Protein AF-A0A0J1FKU1-F1 (afdb_monomer_lite)

Secondary structure (DSSP, 8-state):
-PPPTTTEEEEESSHHHHHHHHHHHHHTT--GGGEE-BHHHHHHHHHHTSSEEEEESHHHHHHHHT-TT--TT--SSPPEE-SSSS-SS---TTEEEE---SSHHHHHHHHHHHHHHHHHSSPPTT---PPPPPPP-S---S-SBPPPS--

Radius of gyration: 13.53 Å; chains: 1; bounding box: 34×33×30 Å

Sequence (151 aa):
MPLTTSQVVLYAADTVDYEIALGAAASAYIPISNVIGDFATAWNDVASGNYLVIAVGGPATNALYYNPCGWGDAGSTQLNPTAAYPVDTLPGAYYYENAAGNDRTDTFYLATVFAYYAVNGAFPANFTGLPTPGVPSDTCAGDASVGCPCQ

pLDDT: mean 88.64, std 8.7, range [40.47, 96.94]

Foldseek 3Di:
DADALAQEAEEEQAQLLLVLLVVLSVLQVRDPVRYFNALVVLLVSQQQLSHAYEYQAQQSQQCQAPVLVVADCRDPDGADEDPDPQDRDRSGGSYYHYLHAPDNVLSSQSSNQSSNCNHPVDGDPPDDDRGDGDHHDSDHDGHNGDDHPPD

Structure (mmCIF, N/CA/C/O backbone):
data_AF-A0A0J1FKU1-F1
#
_entry.id   AF-A0A0J1FKU1-F1
#
loop_
_atom_site.group_PDB
_atom_site.id
_atom_site.type_symbol
_atom_site.label_atom_id
_atom_site.label_alt_id
_atom_site.label_comp_id
_atom_site.label_asym_id
_atom_site.label_entity_id
_atom_site.label_seq_id
_atom_site.pdbx_PDB_ins_code
_atom_site.Cartn_x
_atom_site.Cartn_y
_atom_site.Cartn_z
_atom_site.occupancy
_atom_site.B_iso_or_equiv
_atom_site.auth_seq_id
_atom_site.auth_comp_id
_atom_site.auth_asym_id
_atom_site.auth_atom_id
_atom_site.pdbx_PDB_model_num
ATOM 1 N N . MET A 1 1 ? -16.298 -4.667 8.779 1.00 73.12 1 MET A N 1
ATOM 2 C CA . MET A 1 1 ? -15.861 -4.179 10.109 1.00 73.12 1 MET A CA 1
ATOM 3 C C . MET A 1 1 ? -14.549 -3.516 9.821 1.00 73.12 1 MET A C 1
ATOM 5 O O . MET A 1 1 ? -13.696 -4.250 9.331 1.00 73.12 1 MET A O 1
ATOM 9 N N . PRO A 1 2 ? -14.417 -2.214 10.106 1.00 88.25 2 PRO A N 1
ATOM 10 C CA . PRO A 1 2 ? -13.233 -1.457 9.741 1.00 88.25 2 PRO A CA 1
ATOM 11 C C . PRO A 1 2 ? -11.961 -2.097 10.286 1.00 88.25 2 PRO A C 1
ATOM 13 O O . PRO A 1 2 ? -11.964 -2.678 11.378 1.00 88.25 2 PRO A O 1
ATOM 16 N N . LEU A 1 3 ? -10.887 -1.988 9.514 1.00 91.31 3 LEU A N 1
ATOM 17 C CA . LEU A 1 3 ? -9.575 -2.486 9.889 1.00 91.31 3 LEU A CA 1
ATOM 18 C C . LEU A 1 3 ? -8.969 -1.624 10.989 1.00 91.31 3 LEU A C 1
ATOM 20 O O . LEU A 1 3 ? -9.225 -0.424 11.094 1.00 91.31 3 LEU A O 1
ATOM 24 N N . THR A 1 4 ? -8.112 -2.229 11.808 1.00 93.75 4 THR A N 1
ATOM 25 C CA . THR A 1 4 ? -7.284 -1.439 12.716 1.00 93.75 4 THR A CA 1
ATOM 26 C C . THR A 1 4 ? -6.167 -0.758 11.932 1.00 93.75 4 THR A C 1
ATOM 28 O O . THR A 1 4 ? -5.696 -1.260 10.914 1.00 93.75 4 THR A O 1
ATOM 31 N N . THR A 1 5 ? -5.668 0.366 12.440 1.00 92.25 5 THR A N 1
ATOM 32 C CA . THR A 1 5 ? -4.559 1.101 11.812 1.00 92.25 5 THR A CA 1
ATOM 33 C C . THR A 1 5 ? -3.289 0.260 11.653 1.00 92.25 5 THR A C 1
ATOM 35 O O . THR A 1 5 ? -2.495 0.519 10.759 1.00 92.25 5 THR A O 1
ATOM 38 N N . SER A 1 6 ? -3.112 -0.781 12.474 1.00 92.38 6 SER A N 1
ATOM 39 C CA . SER A 1 6 ? -2.009 -1.741 12.367 1.00 92.38 6 SER A CA 1
ATOM 40 C C . SER A 1 6 ? -2.158 -2.738 11.212 1.00 92.38 6 SER A C 1
ATOM 42 O O . SER A 1 6 ? -1.171 -3.360 10.834 1.00 92.38 6 SER A O 1
ATOM 44 N N . GLN A 1 7 ? -3.373 -2.927 10.690 1.00 94.38 7 GLN A N 1
ATOM 45 C CA . GLN A 1 7 ? -3.675 -3.828 9.574 1.00 94.38 7 GLN A CA 1
ATOM 46 C C . GLN A 1 7 ? -3.632 -3.124 8.216 1.00 94.38 7 GLN A C 1
ATOM 48 O O . GLN A 1 7 ? -3.672 -3.799 7.195 1.00 94.38 7 GLN A O 1
ATOM 53 N N . VAL A 1 8 ? -3.566 -1.793 8.189 1.00 96.06 8 VAL A N 1
ATOM 54 C CA . VAL A 1 8 ? -3.471 -1.013 6.952 1.00 96.06 8 VAL A CA 1
ATOM 55 C C . VAL A 1 8 ? -2.016 -0.631 6.727 1.00 96.06 8 VAL A C 1
ATOM 57 O O . VAL A 1 8 ? -1.378 -0.085 7.627 1.00 96.06 8 VAL A O 1
ATOM 60 N N . VAL A 1 9 ? -1.504 -0.925 5.537 1.00 96.81 9 VAL A N 1
ATOM 61 C CA . VAL A 1 9 ? -0.136 -0.639 5.100 1.00 96.81 9 VAL A CA 1
ATOM 62 C C . VAL A 1 9 ? -0.208 0.193 3.825 1.00 96.81 9 VAL A C 1
ATOM 64 O O . VAL A 1 9 ? -0.976 -0.129 2.925 1.00 96.81 9 VAL A O 1
ATOM 67 N N . LEU A 1 10 ? 0.571 1.268 3.731 1.00 96.94 10 LEU A N 1
ATOM 68 C CA . LEU A 1 10 ? 0.683 2.074 2.518 1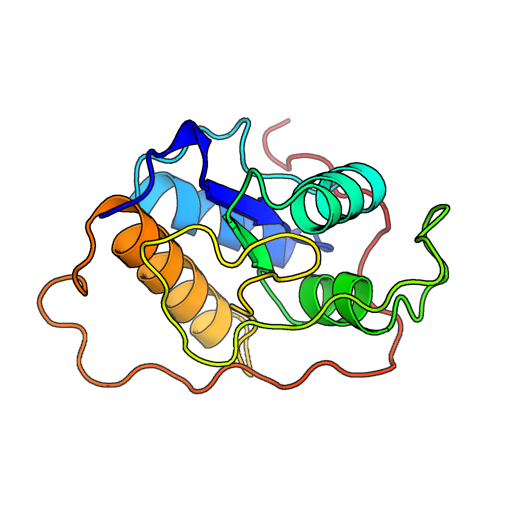.00 96.94 10 LEU A CA 1
ATOM 69 C C . LEU A 1 10 ? 2.040 1.803 1.880 1.00 96.94 10 LEU A C 1
ATOM 71 O O . LEU A 1 10 ? 3.073 2.001 2.517 1.00 96.94 10 LEU A O 1
ATOM 75 N N . TYR A 1 11 ? 2.033 1.353 0.630 1.00 96.62 11 TYR A N 1
ATOM 76 C CA . TYR A 1 11 ? 3.240 1.055 -0.129 1.00 96.62 11 TYR A CA 1
ATOM 77 C C . TYR A 1 11 ? 3.427 2.062 -1.258 1.00 96.62 11 TYR A C 1
ATOM 79 O O . TYR A 1 11 ? 2.516 2.260 -2.060 1.00 96.62 11 TYR A O 1
ATOM 87 N N . ALA A 1 12 ? 4.616 2.651 -1.347 1.00 95.94 12 ALA A N 1
ATOM 88 C CA . ALA A 1 12 ? 5.021 3.513 -2.451 1.00 95.94 12 ALA A CA 1
ATOM 89 C C . ALA A 1 12 ? 6.374 3.064 -3.013 1.00 95.94 12 ALA A C 1
ATOM 91 O O . ALA A 1 12 ? 7.252 2.651 -2.259 1.00 95.94 12 ALA A O 1
ATOM 92 N N . ALA A 1 13 ? 6.554 3.173 -4.330 1.00 93.88 13 ALA A N 1
ATOM 93 C CA . ALA A 1 13 ? 7.782 2.753 -5.013 1.00 93.88 13 ALA A CA 1
ATOM 94 C C . ALA A 1 13 ? 8.629 3.923 -5.539 1.00 93.88 13 ALA A C 1
ATOM 96 O O . ALA A 1 13 ? 9.634 3.695 -6.195 1.00 93.88 13 ALA A O 1
ATOM 97 N N . ASP A 1 14 ? 8.274 5.176 -5.257 1.00 92.50 14 ASP A N 1
ATOM 98 C CA . ASP A 1 14 ? 9.157 6.327 -5.469 1.00 92.50 14 ASP A CA 1
ATOM 99 C C . ASP A 1 14 ? 9.034 7.336 -4.325 1.00 92.50 14 ASP A C 1
ATOM 101 O O . ASP A 1 14 ? 8.112 7.273 -3.511 1.00 92.50 14 ASP A O 1
ATOM 105 N N . THR A 1 15 ? 9.983 8.268 -4.246 1.00 91.50 15 THR A N 1
ATOM 106 C CA . THR A 1 15 ? 10.075 9.234 -3.144 1.00 91.50 15 THR A CA 1
ATOM 107 C C . THR A 1 15 ? 8.882 10.179 -3.056 1.00 91.50 15 THR A C 1
ATOM 109 O O . THR A 1 15 ? 8.497 10.553 -1.951 1.00 91.50 15 THR A O 1
ATOM 112 N N . VAL A 1 16 ? 8.272 10.556 -4.181 1.00 91.38 16 VAL A N 1
ATOM 113 C CA . VAL A 1 16 ? 7.151 11.502 -4.187 1.00 91.38 16 VAL A CA 1
ATOM 114 C C . VAL A 1 16 ? 5.867 10.808 -3.755 1.00 91.38 16 VAL A C 1
ATOM 116 O O . VAL A 1 16 ? 5.138 11.324 -2.907 1.00 91.38 16 VAL A O 1
ATOM 119 N N . ASP A 1 17 ? 5.610 9.619 -4.292 1.00 93.56 17 ASP A N 1
ATOM 120 C CA . ASP A 1 17 ? 4.461 8.818 -3.881 1.00 93.56 17 ASP A CA 1
ATOM 121 C C . ASP A 1 17 ? 4.610 8.336 -2.423 1.00 93.56 17 ASP A C 1
ATOM 123 O O . ASP A 1 17 ? 3.616 8.203 -1.707 1.00 93.56 17 ASP A O 1
ATOM 127 N N . TYR A 1 18 ? 5.841 8.190 -1.919 1.00 94.44 18 TYR A N 1
ATOM 128 C CA . TYR A 1 18 ? 6.101 7.911 -0.504 1.00 94.44 18 TYR A CA 1
ATOM 129 C C . TYR A 1 18 ? 5.708 9.081 0.408 1.00 94.44 18 TYR A C 1
ATOM 131 O O . TYR A 1 18 ? 5.090 8.873 1.452 1.00 94.44 18 TYR A O 1
ATOM 139 N N . GLU A 1 19 ? 6.007 10.327 0.032 1.00 93.81 19 GLU A N 1
ATOM 140 C CA . GLU A 1 19 ? 5.541 11.508 0.779 1.00 93.81 19 GLU A CA 1
ATOM 141 C C . GLU A 1 19 ? 4.008 11.599 0.801 1.00 93.81 19 GLU A C 1
ATOM 143 O O . GLU A 1 19 ? 3.411 11.916 1.835 1.00 93.81 19 GLU A O 1
ATOM 148 N N . ILE A 1 20 ? 3.360 11.255 -0.316 1.00 94.69 20 ILE A N 1
ATOM 149 C CA . ILE A 1 20 ? 1.900 11.139 -0.396 1.00 94.69 20 ILE A CA 1
ATOM 150 C C . ILE A 1 20 ? 1.391 10.053 0.557 1.00 94.69 20 ILE A C 1
ATOM 152 O O . ILE A 1 20 ? 0.438 10.296 1.302 1.00 94.69 20 ILE A O 1
ATOM 156 N N . ALA A 1 21 ? 2.042 8.888 0.589 1.00 95.19 21 ALA A N 1
ATOM 157 C CA . ALA A 1 21 ? 1.700 7.797 1.495 1.00 95.19 21 ALA A CA 1
ATOM 158 C C . ALA A 1 21 ? 1.823 8.219 2.969 1.00 95.19 21 ALA A C 1
ATOM 160 O O . ALA A 1 21 ? 0.934 7.929 3.767 1.00 95.19 21 ALA A O 1
ATOM 161 N N . LEU A 1 22 ? 2.860 8.979 3.334 1.00 94.75 22 LEU A N 1
ATOM 162 C CA . LEU A 1 22 ? 2.994 9.551 4.679 1.00 94.75 22 LEU A CA 1
ATOM 163 C C . LEU A 1 22 ? 1.826 10.486 5.027 1.00 94.75 22 LEU A C 1
ATOM 165 O O . LEU A 1 22 ? 1.257 10.387 6.117 1.00 94.75 22 LEU A O 1
ATOM 169 N N . GLY A 1 23 ? 1.446 11.377 4.107 1.00 92.88 23 GLY A N 1
ATOM 170 C CA . GLY A 1 23 ? 0.317 12.291 4.297 1.00 92.88 23 GLY A CA 1
ATOM 171 C C . GLY A 1 23 ? -1.021 11.560 4.448 1.00 92.88 23 GLY A C 1
ATOM 172 O O . GLY A 1 23 ? -1.799 11.860 5.358 1.00 92.88 23 GLY A O 1
ATOM 173 N N . ALA A 1 24 ? -1.260 10.553 3.608 1.00 93.69 24 ALA A N 1
ATOM 174 C CA . ALA A 1 24 ? -2.446 9.707 3.673 1.00 93.69 24 ALA A CA 1
ATOM 175 C C . ALA A 1 24 ? -2.501 8.904 4.984 1.00 93.69 24 ALA A C 1
ATOM 177 O O . ALA A 1 24 ? -3.532 8.904 5.660 1.00 93.69 24 ALA A O 1
ATOM 178 N N . ALA A 1 25 ? -1.387 8.299 5.405 1.00 94.25 25 ALA A N 1
ATOM 179 C CA . ALA A 1 25 ? -1.295 7.575 6.670 1.00 94.25 25 ALA A CA 1
ATOM 180 C C . ALA A 1 25 ? -1.608 8.482 7.870 1.00 94.25 25 ALA A C 1
ATOM 182 O O . ALA A 1 25 ? -2.415 8.122 8.731 1.00 94.25 25 ALA A O 1
ATOM 183 N N . ALA A 1 26 ? -1.044 9.694 7.888 1.00 93.38 26 ALA A N 1
ATOM 184 C CA . ALA A 1 26 ? -1.297 10.677 8.937 1.00 93.38 26 ALA A CA 1
ATOM 185 C C . ALA A 1 26 ? -2.783 11.066 9.030 1.00 93.38 26 ALA A C 1
ATOM 187 O O . ALA A 1 26 ? -3.310 11.204 10.134 1.00 93.38 26 ALA A O 1
ATOM 188 N N . SER A 1 27 ? -3.479 11.187 7.894 1.00 90.94 27 SER A N 1
ATOM 189 C CA . SER A 1 27 ? -4.912 11.522 7.856 1.00 90.94 27 SER A CA 1
ATOM 190 C C . SER A 1 27 ? -5.817 10.466 8.509 1.00 90.94 27 SER A C 1
ATOM 192 O O . SER A 1 27 ? -6.889 10.796 9.018 1.00 90.94 27 SER A O 1
ATOM 194 N N . ALA A 1 28 ? -5.372 9.207 8.522 1.00 91.94 28 ALA A N 1
ATOM 195 C CA . ALA A 1 28 ? -6.105 8.059 9.049 1.00 91.94 28 ALA A CA 1
ATOM 196 C C . ALA A 1 28 ? -5.525 7.531 10.375 1.00 91.94 28 ALA A C 1
ATOM 198 O O . ALA A 1 28 ? -5.932 6.469 10.844 1.00 91.94 28 ALA A O 1
ATOM 199 N N . TYR A 1 29 ? -4.581 8.260 10.987 1.00 93.25 29 TYR A N 1
ATOM 200 C CA . TYR A 1 29 ? -3.851 7.844 12.193 1.00 93.25 29 TYR A CA 1
ATOM 201 C C . TYR A 1 29 ? -3.133 6.490 12.047 1.00 93.25 29 TYR A C 1
ATOM 203 O O . TYR A 1 29 ? -2.941 5.760 13.025 1.00 93.25 29 TYR A O 1
ATOM 211 N N . ILE A 1 30 ? -2.721 6.153 10.825 1.00 94.50 30 ILE A N 1
ATOM 212 C CA . ILE A 1 30 ? -1.923 4.964 10.542 1.00 94.50 30 ILE A CA 1
ATOM 213 C C . ILE A 1 30 ? -0.477 5.237 10.981 1.00 94.50 30 ILE A C 1
ATOM 215 O O . ILE A 1 30 ? 0.079 6.284 10.633 1.00 94.50 30 ILE A O 1
ATOM 219 N N . PRO A 1 31 ? 0.146 4.341 11.771 1.00 93.44 31 PRO A N 1
ATOM 220 C CA . PRO A 1 31 ? 1.531 4.500 12.189 1.00 93.44 31 PRO A CA 1
ATOM 221 C C . PRO A 1 31 ? 2.468 4.648 10.993 1.00 93.44 31 PRO A C 1
ATOM 223 O O . PRO A 1 31 ? 2.354 3.916 10.016 1.00 93.44 31 PRO A O 1
ATOM 226 N N . ILE A 1 32 ? 3.468 5.522 11.106 1.00 91.75 32 ILE A N 1
ATOM 227 C CA . ILE A 1 32 ? 4.490 5.685 10.060 1.00 91.75 32 ILE A CA 1
ATOM 228 C C . ILE A 1 32 ? 5.252 4.383 9.763 1.00 91.75 32 ILE A C 1
ATOM 230 O O . ILE A 1 32 ? 5.725 4.195 8.651 1.00 91.75 32 ILE A O 1
ATOM 234 N N . SER A 1 33 ? 5.323 3.456 10.727 1.00 92.00 33 SER A N 1
ATOM 235 C CA . SER A 1 33 ? 5.898 2.118 10.534 1.00 92.00 33 SER A CA 1
ATOM 236 C C . SER A 1 33 ? 5.134 1.256 9.526 1.00 92.00 33 SER A C 1
ATOM 238 O O . SER A 1 33 ? 5.673 0.259 9.065 1.00 92.00 33 SER A O 1
ATOM 240 N N . ASN A 1 34 ? 3.890 1.625 9.211 1.00 94.50 34 ASN A N 1
ATOM 241 C CA . ASN A 1 34 ? 3.048 0.971 8.216 1.00 94.50 34 ASN A CA 1
ATOM 242 C C . ASN A 1 34 ? 3.087 1.697 6.861 1.00 94.50 34 ASN A C 1
ATOM 244 O O . ASN A 1 34 ? 2.313 1.366 5.967 1.00 94.50 34 ASN A O 1
ATOM 248 N N . VAL A 1 35 ? 3.966 2.686 6.694 1.00 95.75 35 VAL A N 1
ATOM 249 C CA . VAL A 1 35 ? 4.300 3.252 5.388 1.00 95.75 35 VAL A CA 1
ATOM 250 C C . VAL A 1 35 ? 5.617 2.630 4.957 1.00 95.75 35 VAL A C 1
ATOM 252 O O . VAL A 1 35 ? 6.641 2.824 5.610 1.00 95.75 35 VAL A O 1
ATOM 255 N N . ILE A 1 36 ? 5.577 1.839 3.891 1.00 94.56 36 ILE A N 1
ATOM 256 C CA . ILE A 1 36 ? 6.711 1.044 3.430 1.00 94.56 36 ILE A CA 1
ATOM 257 C C . ILE A 1 36 ? 7.112 1.448 2.015 1.00 94.56 36 ILE A C 1
ATOM 259 O O . ILE A 1 36 ? 6.278 1.757 1.168 1.00 94.56 36 ILE A O 1
ATOM 263 N N . GLY A 1 37 ? 8.420 1.447 1.774 1.00 93.19 37 GLY A N 1
ATOM 264 C CA . GLY A 1 37 ? 9.016 1.737 0.470 1.00 93.19 37 GLY A CA 1
ATOM 265 C C . GLY A 1 37 ? 9.727 0.535 -0.142 1.00 93.19 37 GLY A C 1
ATOM 266 O O . GLY A 1 37 ? 10.229 0.626 -1.255 1.00 93.19 37 GLY A O 1
ATOM 267 N N . ASP A 1 38 ? 9.798 -0.579 0.590 1.00 92.88 38 ASP A N 1
ATOM 268 C CA . ASP A 1 38 ? 10.486 -1.799 0.183 1.00 92.88 38 ASP A CA 1
ATOM 269 C C . ASP A 1 38 ? 9.519 -2.761 -0.513 1.00 92.88 38 ASP A C 1
ATOM 271 O O . ASP A 1 38 ? 8.517 -3.192 0.066 1.00 92.88 38 ASP A O 1
ATOM 275 N N . PHE A 1 39 ? 9.840 -3.114 -1.757 1.00 92.56 39 PHE A N 1
ATOM 276 C CA . PHE A 1 39 ? 9.009 -3.990 -2.576 1.00 92.56 39 PHE A CA 1
ATOM 277 C C . PHE A 1 39 ? 8.854 -5.391 -1.972 1.00 92.56 39 PHE A C 1
ATOM 279 O O . PHE A 1 39 ? 7.753 -5.936 -1.967 1.00 92.56 39 PHE A O 1
ATOM 286 N N . ALA A 1 40 ? 9.932 -5.988 -1.452 1.00 91.38 40 ALA A N 1
ATOM 287 C CA . ALA A 1 40 ? 9.887 -7.357 -0.938 1.00 91.38 40 ALA A CA 1
ATOM 288 C C . ALA A 1 40 ? 8.971 -7.470 0.292 1.00 91.38 40 ALA A C 1
ATOM 290 O O . ALA A 1 40 ? 8.208 -8.429 0.423 1.00 91.38 40 ALA A O 1
ATOM 291 N N . THR A 1 41 ? 9.010 -6.470 1.172 1.00 92.31 41 THR A N 1
ATOM 292 C CA . THR A 1 41 ? 8.107 -6.351 2.320 1.00 92.31 41 THR A CA 1
ATOM 293 C C . THR A 1 41 ? 6.662 -6.186 1.854 1.00 92.31 41 THR A C 1
ATOM 295 O O . THR A 1 41 ? 5.808 -6.974 2.253 1.00 92.31 41 THR A O 1
ATOM 298 N N . ALA A 1 42 ? 6.401 -5.251 0.931 1.00 92.88 42 ALA A N 1
ATOM 299 C CA . ALA A 1 42 ? 5.057 -5.016 0.404 1.00 92.88 42 ALA A CA 1
ATOM 300 C C . ALA A 1 42 ? 4.467 -6.262 -0.264 1.00 92.88 42 ALA A C 1
ATOM 302 O O . ALA A 1 42 ? 3.323 -6.629 -0.004 1.00 92.88 42 ALA A O 1
ATOM 303 N N . TRP A 1 43 ? 5.262 -6.959 -1.076 1.00 93.19 43 TRP A N 1
ATOM 304 C CA . TRP A 1 43 ? 4.858 -8.204 -1.717 1.00 93.19 43 TRP A CA 1
ATOM 305 C C . TRP A 1 43 ? 4.441 -9.267 -0.697 1.00 93.19 43 TRP A C 1
ATOM 307 O O . TRP A 1 43 ? 3.391 -9.893 -0.847 1.00 93.19 43 TRP A O 1
ATOM 317 N N . ASN A 1 44 ? 5.239 -9.460 0.357 1.00 92.69 44 ASN A N 1
ATOM 318 C CA . ASN A 1 44 ? 4.943 -10.432 1.407 1.00 92.69 44 ASN A CA 1
ATOM 319 C C . ASN A 1 44 ? 3.693 -10.056 2.211 1.00 92.69 44 ASN A C 1
ATOM 321 O O . ASN A 1 44 ? 2.889 -10.937 2.520 1.00 92.69 44 ASN A O 1
ATOM 325 N N . ASP A 1 45 ? 3.489 -8.770 2.498 1.00 93.94 45 ASP A N 1
ATOM 326 C CA . ASP A 1 45 ? 2.299 -8.293 3.202 1.00 93.94 45 ASP A CA 1
ATOM 327 C C . ASP A 1 45 ? 1.030 -8.565 2.385 1.00 93.94 45 ASP A C 1
ATOM 329 O O . ASP A 1 45 ? 0.080 -9.150 2.920 1.00 93.94 45 ASP A O 1
ATOM 333 N N . VAL A 1 4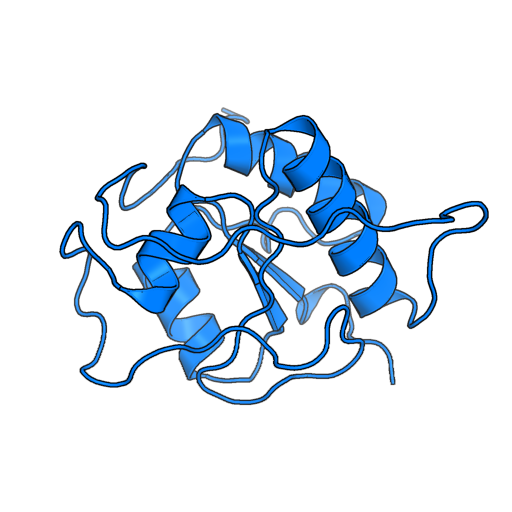6 ? 1.045 -8.268 1.077 1.00 93.94 46 VAL A N 1
ATOM 334 C CA . VAL A 1 46 ? -0.064 -8.602 0.165 1.00 93.94 46 VAL A CA 1
ATOM 335 C C . VAL A 1 46 ? -0.267 -10.116 0.084 1.00 93.94 46 VAL A C 1
ATOM 337 O O . VAL A 1 46 ? -1.386 -10.614 0.219 1.00 93.94 46 VAL A O 1
ATOM 340 N N . ALA A 1 47 ? 0.809 -10.876 -0.130 1.00 92.56 47 ALA A N 1
ATOM 341 C CA . ALA A 1 47 ? 0.748 -12.328 -0.268 1.00 92.56 47 ALA A CA 1
ATOM 342 C C . ALA A 1 47 ? 0.238 -13.018 1.006 1.00 92.56 47 ALA A C 1
ATOM 344 O O . ALA A 1 47 ? -0.399 -14.066 0.920 1.00 92.56 47 ALA A O 1
ATOM 345 N N . SER A 1 48 ? 0.476 -12.434 2.183 1.00 93.00 48 SER A N 1
ATOM 346 C CA . SER A 1 48 ? -0.017 -12.969 3.453 1.00 93.00 48 SER A CA 1
ATOM 347 C C . SER A 1 48 ? -1.534 -12.834 3.611 1.00 93.00 48 SER A C 1
ATOM 349 O O . SER A 1 48 ? -2.160 -13.677 4.251 1.00 93.00 48 SER A O 1
ATOM 351 N N . GLY A 1 49 ? -2.125 -11.767 3.058 1.00 91.81 49 GLY A N 1
ATOM 352 C CA . GLY A 1 49 ? -3.531 -11.411 3.267 1.00 91.81 49 GLY A CA 1
ATOM 353 C C . GLY A 1 49 ? -3.875 -10.939 4.683 1.00 91.81 49 GLY A C 1
ATOM 354 O O . GLY A 1 49 ? -5.052 -10.751 4.987 1.00 91.81 49 GLY A O 1
ATOM 355 N N . ASN A 1 50 ? -2.875 -10.757 5.553 1.00 94.12 50 ASN A N 1
ATOM 356 C CA . ASN A 1 50 ? -3.063 -10.281 6.928 1.00 94.12 50 ASN A CA 1
ATOM 357 C C . ASN A 1 50 ? -3.186 -8.755 7.017 1.00 94.12 50 ASN A C 1
ATOM 359 O O . ASN A 1 50 ? -3.632 -8.232 8.043 1.00 94.12 50 ASN A O 1
ATOM 363 N N . TYR A 1 51 ? -2.796 -8.063 5.947 1.00 94.94 51 TYR A N 1
ATOM 364 C CA . TYR A 1 51 ? -2.790 -6.615 5.832 1.00 94.94 51 TYR A CA 1
ATOM 365 C C . TYR A 1 51 ? -3.599 -6.179 4.614 1.00 94.94 51 TYR A C 1
ATOM 367 O O . TYR A 1 51 ? -3.647 -6.872 3.598 1.00 94.94 51 TYR A O 1
ATOM 375 N N . LEU A 1 52 ? -4.211 -5.006 4.713 1.00 95.50 52 LEU A N 1
ATOM 376 C CA . LEU A 1 52 ? -4.663 -4.252 3.557 1.00 95.50 52 LEU A CA 1
ATOM 377 C C . LEU A 1 52 ? -3.504 -3.376 3.096 1.00 95.50 52 LEU A C 1
ATOM 379 O O . LEU A 1 52 ? -3.185 -2.380 3.745 1.00 95.50 52 LEU A O 1
ATOM 383 N N . VAL A 1 53 ? -2.881 -3.757 1.986 1.00 96.56 53 VAL A N 1
ATOM 384 C CA . VAL A 1 53 ? -1.831 -2.951 1.365 1.00 96.56 53 VAL A CA 1
ATOM 385 C C . VAL A 1 53 ? -2.465 -2.022 0.341 1.00 96.56 53 VAL A C 1
ATOM 387 O O . VAL A 1 53 ? -3.086 -2.480 -0.617 1.00 96.56 53 VAL A O 1
ATOM 390 N N . ILE A 1 54 ? -2.297 -0.722 0.544 1.00 96.75 54 ILE A N 1
ATOM 391 C CA . ILE A 1 54 ? -2.725 0.333 -0.367 1.00 96.75 54 ILE A CA 1
ATOM 392 C C . ILE A 1 54 ? -1.510 0.729 -1.208 1.00 96.75 54 ILE A C 1
ATOM 394 O O . ILE A 1 54 ? -0.542 1.286 -0.689 1.00 96.75 54 ILE A O 1
ATOM 398 N N . ALA A 1 55 ? -1.553 0.431 -2.504 1.00 96.50 55 ALA A N 1
ATOM 399 C CA . ALA A 1 55 ? -0.533 0.821 -3.466 1.00 96.50 55 ALA A CA 1
ATOM 400 C C . ALA A 1 55 ? -0.715 2.297 -3.831 1.00 96.50 55 ALA A C 1
ATOM 402 O O . ALA A 1 55 ? -1.672 2.672 -4.513 1.00 96.50 55 ALA A O 1
ATOM 403 N N . VAL A 1 56 ? 0.195 3.137 -3.353 1.00 95.88 56 VAL A N 1
ATOM 404 C CA . VAL A 1 56 ? 0.179 4.581 -3.557 1.00 95.88 56 VAL A CA 1
ATOM 405 C C . VAL A 1 56 ? 0.996 4.896 -4.799 1.00 95.88 56 VAL A C 1
ATOM 407 O O . VAL A 1 56 ? 2.218 4.763 -4.807 1.00 95.88 56 VAL A O 1
ATOM 410 N N . GLY A 1 57 ? 0.290 5.297 -5.854 1.00 94.38 57 GLY A N 1
ATOM 411 C CA . GLY A 1 57 ? 0.904 5.737 -7.097 1.00 94.38 57 GLY A CA 1
ATOM 412 C C . GLY A 1 57 ? 1.111 4.650 -8.148 1.00 94.38 57 GLY A C 1
ATOM 413 O O . GLY A 1 57 ? 0.997 3.442 -7.903 1.00 94.38 57 GLY A O 1
ATOM 414 N N . GLY A 1 58 ? 1.378 5.114 -9.369 1.00 92.31 58 GLY A N 1
ATOM 415 C CA . GLY A 1 58 ? 1.564 4.262 -10.545 1.00 92.31 58 GLY A CA 1
ATOM 416 C C . GLY A 1 58 ? 2.724 3.273 -10.383 1.00 92.31 58 GLY A C 1
ATOM 417 O O . GLY A 1 58 ? 2.510 2.079 -10.595 1.00 92.31 58 GLY A O 1
ATOM 418 N N . PRO A 1 59 ? 3.921 3.714 -9.948 1.00 92.94 59 PRO A N 1
ATOM 419 C CA . PRO A 1 59 ? 5.065 2.829 -9.732 1.00 92.94 59 PRO A CA 1
ATOM 420 C C . PRO A 1 59 ? 4.777 1.680 -8.759 1.00 92.94 59 PRO A C 1
ATOM 422 O O . PRO A 1 59 ? 5.085 0.530 -9.069 1.00 92.94 59 PRO A O 1
ATOM 425 N N . ALA A 1 60 ? 4.108 1.953 -7.634 1.00 93.12 60 ALA A N 1
ATOM 426 C CA . ALA A 1 60 ? 3.747 0.926 -6.653 1.00 93.12 60 ALA A CA 1
ATOM 427 C C . ALA A 1 60 ? 2.786 -0.119 -7.239 1.00 93.12 60 ALA A C 1
ATOM 429 O O . ALA A 1 60 ? 2.970 -1.325 -7.074 1.00 93.12 60 ALA A O 1
ATOM 430 N N . THR A 1 61 ? 1.778 0.346 -7.976 1.00 92.69 61 THR A N 1
ATOM 431 C CA . THR A 1 61 ? 0.783 -0.519 -8.619 1.00 92.69 61 THR A CA 1
ATOM 432 C C . THR A 1 61 ? 1.391 -1.356 -9.748 1.00 92.69 61 THR A C 1
ATOM 434 O O . THR A 1 61 ? 1.091 -2.544 -9.860 1.00 92.69 61 THR A O 1
ATOM 437 N N . ASN A 1 62 ? 2.282 -0.774 -10.556 1.00 91.69 62 ASN A N 1
ATOM 438 C CA . ASN A 1 62 ? 3.026 -1.493 -11.591 1.00 91.69 62 ASN A CA 1
ATOM 439 C C . ASN A 1 62 ? 3.906 -2.588 -10.977 1.00 91.69 62 ASN A C 1
ATOM 441 O O . ASN A 1 62 ? 3.923 -3.717 -11.470 1.00 91.69 62 ASN A O 1
ATOM 445 N N . ALA A 1 63 ? 4.613 -2.260 -9.892 1.00 91.00 63 ALA A N 1
ATOM 446 C CA . ALA A 1 63 ? 5.490 -3.186 -9.192 1.00 91.00 63 ALA A CA 1
ATOM 447 C C . ALA A 1 63 ? 4.717 -4.387 -8.632 1.00 91.00 63 ALA A C 1
ATOM 449 O O . ALA A 1 63 ? 5.106 -5.523 -8.886 1.00 91.00 63 ALA A O 1
ATOM 450 N N . LEU A 1 64 ? 3.596 -4.163 -7.937 1.00 91.00 64 LEU A N 1
ATOM 451 C CA . LEU A 1 64 ? 2.799 -5.256 -7.366 1.00 91.00 64 LEU A CA 1
ATOM 452 C C . LEU A 1 64 ? 2.081 -6.102 -8.429 1.00 91.00 64 LEU A C 1
ATOM 454 O O . LEU A 1 64 ? 1.941 -7.306 -8.242 1.00 91.00 64 LEU A O 1
ATOM 458 N N . TYR A 1 65 ? 1.625 -5.509 -9.537 1.00 91.56 65 TYR A N 1
ATOM 459 C CA . TYR A 1 65 ? 0.853 -6.247 -10.543 1.00 91.56 65 TYR A CA 1
ATOM 460 C C . TYR A 1 65 ? 1.721 -6.982 -11.574 1.00 91.56 65 TYR A C 1
ATOM 462 O O . TYR A 1 65 ? 1.505 -8.166 -11.828 1.00 91.56 65 TYR A O 1
ATOM 470 N N . TYR A 1 66 ? 2.672 -6.274 -12.195 1.00 89.75 66 TYR A N 1
ATOM 471 C CA . TYR A 1 66 ? 3.516 -6.798 -13.278 1.00 89.75 66 TYR A CA 1
ATOM 472 C C . TYR A 1 66 ? 4.951 -7.085 -12.830 1.00 89.75 66 TYR A C 1
ATOM 474 O O . TYR A 1 66 ? 5.614 -7.927 -13.429 1.00 89.75 66 TYR A O 1
ATOM 482 N N . ASN A 1 67 ? 5.443 -6.377 -11.809 1.00 89.31 67 ASN A N 1
ATOM 483 C CA . ASN A 1 67 ? 6.862 -6.317 -11.459 1.00 89.31 67 ASN A CA 1
ATOM 484 C C . ASN A 1 67 ? 7.786 -6.135 -12.692 1.00 89.31 67 ASN A C 1
ATOM 486 O O . ASN A 1 67 ? 8.719 -6.915 -12.902 1.00 89.31 67 ASN A O 1
ATOM 490 N N . PRO A 1 68 ? 7.556 -5.101 -13.526 1.00 87.19 68 PRO A N 1
ATOM 491 C CA . PRO A 1 68 ? 8.261 -4.924 -14.801 1.00 87.19 68 PRO A CA 1
ATOM 492 C C . PRO A 1 68 ? 9.763 -4.665 -14.627 1.00 87.19 68 PRO A C 1
ATOM 494 O O . PRO A 1 68 ? 10.552 -4.865 -15.548 1.00 87.19 68 PRO A O 1
ATOM 497 N N . CYS A 1 69 ? 10.170 -4.197 -13.446 1.00 87.06 69 CYS A N 1
ATOM 498 C CA . CYS A 1 69 ? 11.564 -3.950 -13.110 1.00 87.06 69 CYS A CA 1
ATOM 499 C C . CYS A 1 69 ? 12.307 -5.198 -12.601 1.00 87.06 69 CYS A C 1
ATOM 501 O O . CYS A 1 69 ? 13.519 -5.129 -12.397 1.00 87.06 69 CYS A O 1
ATOM 503 N N . GLY A 1 70 ? 11.608 -6.319 -12.374 1.00 87.38 70 GLY A N 1
ATOM 504 C CA . GLY A 1 70 ? 12.198 -7.551 -11.847 1.00 87.38 70 GLY A CA 1
ATOM 505 C C . GLY A 1 70 ? 12.755 -7.399 -10.429 1.00 87.38 70 GLY A C 1
ATOM 506 O O . GLY A 1 70 ? 13.838 -7.903 -10.135 1.00 87.38 70 GLY A O 1
ATOM 507 N N . TRP A 1 71 ? 12.063 -6.656 -9.563 1.00 87.81 71 TRP A N 1
ATOM 508 C CA . TRP A 1 71 ? 12.492 -6.444 -8.183 1.00 87.81 71 TRP A CA 1
ATOM 509 C C . TRP A 1 71 ? 12.212 -7.669 -7.316 1.00 87.81 71 TRP A C 1
ATOM 511 O O . TRP A 1 71 ? 11.106 -8.203 -7.342 1.00 87.81 71 TRP A O 1
ATOM 521 N N . GLY A 1 72 ? 13.204 -8.068 -6.514 1.00 80.44 72 GLY A N 1
ATOM 522 C CA . GLY A 1 72 ? 13.094 -9.147 -5.527 1.00 80.44 72 GLY A CA 1
ATOM 523 C C . GLY A 1 72 ? 12.683 -10.514 -6.092 1.00 80.44 72 GLY A C 1
ATOM 524 O O . GLY A 1 72 ? 12.480 -10.695 -7.290 1.00 80.44 72 GLY A O 1
ATOM 525 N N . ASP A 1 73 ? 12.522 -11.485 -5.196 1.00 66.25 73 ASP A N 1
ATOM 526 C CA . ASP A 1 73 ? 11.932 -12.788 -5.516 1.00 66.25 73 ASP A CA 1
ATOM 527 C C . ASP A 1 73 ? 10.402 -12.702 -5.396 1.00 66.25 73 ASP A C 1
ATOM 529 O O . ASP A 1 73 ? 9.786 -13.351 -4.546 1.00 66.25 73 ASP A O 1
ATOM 533 N N . ALA A 1 74 ? 9.771 -11.856 -6.219 1.00 67.38 74 ALA A N 1
ATOM 534 C CA . ALA A 1 74 ? 8.321 -11.909 -6.373 1.00 67.38 74 ALA A CA 1
ATOM 535 C C . ALA A 1 74 ? 7.950 -13.335 -6.805 1.00 67.38 74 ALA A C 1
ATOM 537 O O . ALA A 1 74 ? 8.474 -13.857 -7.793 1.00 67.38 74 ALA A O 1
ATOM 538 N N . GLY A 1 75 ? 7.094 -14.002 -6.030 1.00 65.62 75 GLY A N 1
ATOM 539 C CA . GLY A 1 75 ? 6.633 -15.344 -6.377 1.00 65.62 75 GLY A CA 1
ATOM 540 C C . GLY A 1 75 ? 5.959 -15.362 -7.755 1.00 65.62 75 GLY A C 1
ATOM 541 O O . GLY A 1 75 ? 5.576 -14.329 -8.293 1.00 65.62 75 GLY A O 1
ATOM 542 N N . SER A 1 76 ? 5.729 -16.546 -8.321 1.00 70.00 76 SER A N 1
ATOM 543 C CA . SER A 1 76 ? 5.011 -16.673 -9.602 1.00 70.00 76 SER A CA 1
ATOM 544 C C . SER A 1 76 ? 3.514 -16.329 -9.521 1.00 70.00 76 SER A C 1
ATOM 546 O O . SER A 1 76 ? 2.819 -16.356 -10.538 1.00 70.00 76 SER A O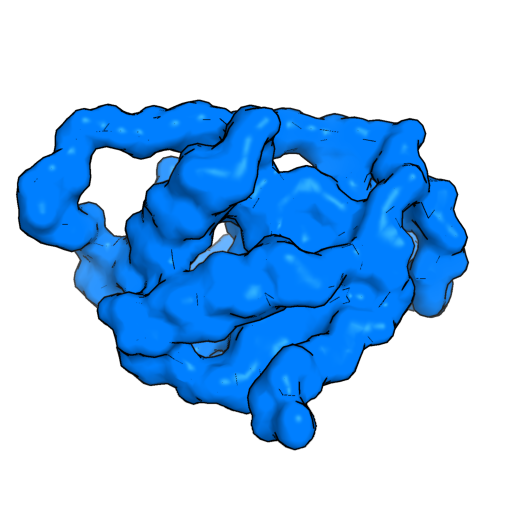 1
ATOM 548 N N . THR A 1 77 ? 3.001 -16.041 -8.323 1.00 80.94 77 THR A N 1
ATOM 549 C CA . THR A 1 77 ? 1.600 -15.690 -8.093 1.00 80.94 77 THR A CA 1
ATOM 550 C C . THR A 1 77 ? 1.368 -14.219 -8.398 1.00 80.94 77 THR A C 1
ATOM 552 O O . THR A 1 77 ? 1.958 -13.353 -7.767 1.00 80.94 77 THR A O 1
ATOM 555 N N . GLN A 1 78 ? 0.453 -13.938 -9.319 1.00 83.25 78 GLN A N 1
ATOM 556 C CA . GLN A 1 78 ? 0.048 -12.575 -9.638 1.00 83.25 78 GLN A CA 1
ATOM 557 C C . GLN A 1 78 ? -0.738 -11.941 -8.480 1.00 83.25 78 GLN A C 1
ATOM 559 O O . GLN A 1 78 ? -1.720 -12.525 -8.012 1.00 83.25 78 GLN A O 1
ATOM 564 N N . LEU A 1 79 ? -0.344 -10.736 -8.056 1.00 89.69 79 LEU A N 1
ATOM 565 C CA . LEU A 1 79 ? -1.159 -9.922 -7.153 1.00 89.69 79 LEU A CA 1
ATOM 566 C C . LEU A 1 79 ? -2.208 -9.162 -7.955 1.00 89.69 79 LEU A C 1
ATOM 568 O O . LEU A 1 79 ? -1.939 -8.682 -9.056 1.00 89.69 79 LEU A O 1
ATOM 572 N N . ASN A 1 80 ? -3.404 -9.030 -7.394 1.00 90.81 80 ASN A N 1
ATOM 573 C CA . ASN A 1 80 ? -4.518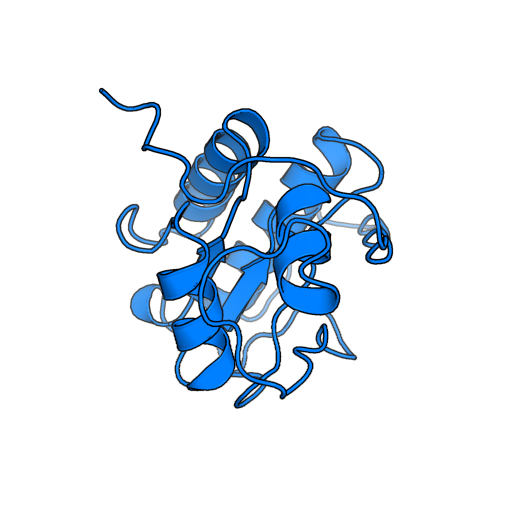 -8.377 -8.066 1.00 90.81 80 ASN A CA 1
ATOM 574 C C . ASN A 1 80 ? -5.046 -7.198 -7.244 1.00 90.81 80 ASN A C 1
ATOM 576 O O . ASN A 1 80 ? -5.165 -7.311 -6.022 1.00 90.81 80 ASN A O 1
ATOM 580 N N . PRO A 1 81 ? -5.417 -6.080 -7.890 1.00 90.00 81 PRO A N 1
ATOM 581 C CA . PRO A 1 81 ? -6.147 -5.032 -7.206 1.00 90.00 81 PRO A CA 1
ATOM 582 C C . PRO A 1 81 ? -7.530 -5.547 -6.777 1.00 90.00 81 PRO A C 1
ATOM 584 O O . PRO A 1 81 ? -8.130 -6.398 -7.442 1.00 90.00 81 PRO A O 1
ATOM 587 N N . THR A 1 82 ? -8.060 -5.023 -5.676 1.00 86.56 82 THR A N 1
ATOM 588 C CA . THR A 1 82 ? -9.419 -5.326 -5.221 1.00 86.56 82 THR A CA 1
ATOM 589 C C . THR A 1 82 ? -10.460 -4.926 -6.273 1.00 86.56 82 THR A C 1
ATOM 591 O O . THR A 1 82 ? -10.377 -3.876 -6.908 1.00 86.56 82 THR A O 1
ATOM 594 N N . ALA A 1 83 ? -11.478 -5.775 -6.460 1.00 74.00 83 ALA A N 1
ATOM 595 C CA . ALA A 1 83 ? -12.542 -5.545 -7.445 1.00 74.00 83 ALA A CA 1
ATOM 596 C C . ALA A 1 83 ? -13.550 -4.459 -7.018 1.00 74.00 83 ALA A C 1
ATOM 598 O O . ALA A 1 83 ? -14.265 -3.911 -7.855 1.00 74.00 83 ALA A O 1
ATOM 599 N N . ALA A 1 84 ? -13.616 -4.168 -5.719 1.00 73.69 84 ALA A N 1
ATOM 600 C CA . ALA A 1 84 ? -14.366 -3.065 -5.141 1.00 73.69 84 ALA A CA 1
ATOM 601 C C . ALA A 1 84 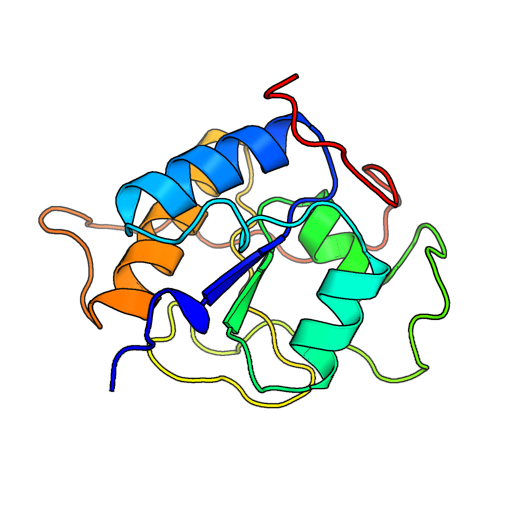? -13.394 -2.240 -4.301 1.00 73.69 84 ALA A C 1
ATOM 603 O O . ALA A 1 84 ? -12.677 -2.810 -3.484 1.00 73.69 84 ALA A O 1
ATOM 604 N N . TYR A 1 85 ? -13.365 -0.929 -4.515 1.00 79.00 85 TYR A N 1
ATOM 605 C CA . TYR A 1 85 ? -12.588 0.014 -3.723 1.00 79.00 85 TYR A CA 1
ATOM 606 C C . TYR A 1 85 ? -13.449 1.247 -3.389 1.00 79.00 85 TYR A C 1
ATOM 608 O O . TYR A 1 85 ? -14.261 1.671 -4.220 1.00 79.00 85 TYR A O 1
ATOM 616 N N . PRO A 1 86 ? -13.290 1.834 -2.194 1.00 85.69 86 PRO A N 1
ATOM 617 C CA . PRO A 1 86 ? -12.425 1.355 -1.123 1.00 85.69 86 PRO A CA 1
ATOM 618 C C . PRO A 1 86 ? -12.989 0.180 -0.317 1.00 85.69 86 PRO A C 1
ATOM 620 O O . PRO A 1 86 ? -14.195 -0.078 -0.340 1.00 85.69 86 PRO A O 1
ATOM 623 N N . VAL A 1 87 ? -12.114 -0.532 0.401 1.00 89.44 87 VAL A N 1
ATOM 624 C CA . VAL A 1 87 ? -12.496 -1.651 1.282 1.00 89.44 87 VAL A CA 1
ATOM 625 C C . VAL A 1 87 ? -12.228 -1.337 2.750 1.00 89.44 87 VAL A C 1
ATOM 627 O O . VAL A 1 87 ? -11.253 -0.687 3.101 1.00 89.44 87 VAL A O 1
ATOM 630 N N . ASP A 1 88 ? -13.106 -1.819 3.630 1.00 90.50 88 ASP A N 1
ATOM 631 C CA . ASP A 1 88 ? -12.968 -1.723 5.091 1.00 90.50 88 ASP A CA 1
ATOM 632 C C . ASP A 1 88 ? -12.618 -3.076 5.730 1.00 90.50 88 ASP A C 1
ATOM 634 O O . ASP A 1 88 ? -12.662 -3.224 6.945 1.00 90.50 88 ASP A O 1
ATOM 638 N N . THR A 1 89 ? -12.329 -4.092 4.920 1.00 91.19 89 THR A N 1
ATOM 639 C CA . THR A 1 89 ? -12.052 -5.463 5.358 1.00 91.19 89 THR A CA 1
ATOM 640 C C . THR A 1 89 ? -10.830 -6.005 4.637 1.00 91.19 89 THR A C 1
ATOM 642 O O . THR A 1 89 ? -10.461 -5.516 3.571 1.00 91.19 89 THR A O 1
ATOM 645 N N . LEU A 1 90 ? -10.185 -7.016 5.227 1.00 91.62 90 LEU A N 1
ATOM 646 C CA . LEU A 1 90 ? -9.021 -7.642 4.613 1.00 91.62 90 LEU A CA 1
ATOM 647 C C . LEU A 1 90 ? -9.452 -8.310 3.300 1.00 91.62 90 LEU A C 1
ATOM 649 O O . LEU A 1 90 ? -10.323 -9.184 3.334 1.00 91.62 90 LEU A O 1
ATOM 653 N N . PRO A 1 91 ? -8.849 -7.940 2.158 1.00 88.50 91 PRO A N 1
ATOM 654 C CA . PRO A 1 91 ? -9.248 -8.473 0.861 1.00 88.50 91 PRO A CA 1
ATOM 655 C C . PRO A 1 91 ? -8.800 -9.931 0.663 1.00 88.50 91 PRO A C 1
ATOM 657 O O . PRO A 1 91 ? -9.272 -10.608 -0.249 1.00 88.50 91 PRO A O 1
ATOM 660 N N . GLY A 1 92 ? -7.934 -10.434 1.548 1.00 89.88 92 GLY A N 1
ATOM 661 C CA . GLY A 1 92 ? -7.361 -11.773 1.499 1.00 89.88 92 GLY A CA 1
ATOM 662 C C . GLY A 1 92 ? -5.993 -11.795 0.824 1.00 89.88 92 GLY A C 1
ATOM 663 O O . GLY A 1 92 ? -5.484 -10.777 0.359 1.00 89.88 92 GLY A O 1
ATOM 664 N N . ALA A 1 93 ? -5.379 -12.977 0.804 1.00 92.94 93 ALA A N 1
ATOM 665 C CA . ALA A 1 93 ? -4.051 -13.167 0.232 1.00 92.94 93 ALA A CA 1
ATOM 666 C C . ALA A 1 93 ? -4.023 -12.802 -1.256 1.00 92.94 93 ALA A C 1
ATOM 668 O O . ALA A 1 93 ? -4.941 -13.146 -2.002 1.00 92.94 93 ALA A O 1
ATOM 669 N N . TYR A 1 94 ? -2.931 -12.163 -1.673 1.00 92.69 94 TYR A N 1
ATOM 670 C CA . TYR A 1 94 ? -2.659 -11.754 -3.054 1.00 92.69 94 TYR A CA 1
ATOM 671 C C . TYR A 1 94 ? -3.539 -10.613 -3.587 1.00 92.69 94 TYR A C 1
ATOM 673 O O . TYR A 1 94 ? -3.505 -10.333 -4.788 1.00 92.69 94 TYR A O 1
ATOM 681 N N . TYR A 1 95 ? -4.287 -9.931 -2.714 1.00 94.38 95 TYR A N 1
ATOM 682 C CA . TYR A 1 95 ? -5.085 -8.765 -3.079 1.00 94.38 95 TYR A CA 1
ATOM 683 C C . TYR A 1 95 ? -4.593 -7.498 -2.388 1.00 94.38 95 TYR A C 1
ATOM 685 O O . TYR A 1 95 ? -4.371 -7.478 -1.179 1.00 94.38 95 TYR A O 1
ATOM 693 N N . TYR A 1 96 ? -4.465 -6.429 -3.164 1.00 93.94 96 TYR A N 1
ATOM 694 C CA . TYR A 1 96 ? -4.077 -5.104 -2.688 1.00 93.94 96 TYR A CA 1
ATOM 695 C C . TYR A 1 96 ? -5.076 -4.058 -3.178 1.00 93.94 96 TYR A C 1
ATOM 697 O O . TYR A 1 96 ? -5.856 -4.308 -4.094 1.00 93.94 96 TYR A O 1
ATOM 705 N N . GLU A 1 97 ? -5.066 -2.875 -2.588 1.00 94.38 97 GLU A N 1
ATOM 706 C CA . GLU A 1 97 ? -5.930 -1.776 -2.999 1.00 94.38 97 GLU A CA 1
ATOM 707 C C . GLU A 1 97 ? -5.147 -0.767 -3.835 1.00 94.38 97 GLU A C 1
ATOM 709 O O . GLU A 1 97 ? -4.067 -0.322 -3.454 1.00 94.38 97 GLU A O 1
ATOM 714 N N . ASN A 1 98 ? -5.674 -0.424 -5.005 1.00 93.94 98 ASN A N 1
ATOM 715 C CA . ASN A 1 98 ? -4.996 0.461 -5.943 1.00 93.94 98 ASN A CA 1
ATOM 716 C C . ASN A 1 98 ? -5.409 1.918 -5.709 1.00 93.94 98 ASN A C 1
ATOM 718 O O . ASN A 1 98 ? -6.492 2.319 -6.128 1.00 93.94 98 ASN A O 1
ATOM 722 N N . ALA A 1 99 ? -4.525 2.708 -5.102 1.00 93.44 99 ALA A N 1
ATOM 723 C CA . ALA A 1 99 ? -4.697 4.145 -4.911 1.00 93.44 99 ALA A CA 1
ATOM 724 C C . ALA A 1 99 ? -3.862 4.986 -5.897 1.00 93.44 99 ALA A C 1
ATOM 726 O O . ALA A 1 99 ? -3.581 6.154 -5.629 1.00 93.44 99 ALA A O 1
ATOM 727 N N . ALA A 1 100 ? -3.444 4.420 -7.033 1.00 92.19 100 ALA A N 1
ATOM 728 C CA . ALA A 1 100 ? -2.776 5.171 -8.090 1.00 92.19 100 ALA A CA 1
ATOM 729 C C . ALA A 1 100 ? -3.782 6.066 -8.821 1.00 92.19 100 ALA A C 1
ATOM 731 O O . ALA A 1 100 ? -4.726 5.567 -9.424 1.00 92.19 100 ALA A O 1
ATOM 732 N N . GLY A 1 101 ? -3.588 7.381 -8.796 1.00 89.06 101 GLY A N 1
ATOM 733 C CA . GLY A 1 101 ? -4.342 8.325 -9.618 1.00 89.06 101 GLY A CA 1
ATOM 734 C C . GLY A 1 101 ? -3.763 8.486 -11.026 1.00 89.06 101 GLY A C 1
ATOM 735 O O . GLY A 1 101 ? -2.701 7.947 -11.338 1.00 89.06 101 GLY A O 1
ATOM 736 N N . ASN A 1 102 ? -4.436 9.267 -11.880 1.00 87.25 102 ASN A N 1
ATOM 737 C CA . ASN A 1 102 ? -3.869 9.664 -13.180 1.00 87.25 102 ASN A CA 1
ATOM 738 C C . ASN A 1 102 ? -2.731 10.682 -13.023 1.00 87.25 102 ASN A C 1
ATOM 740 O O . ASN A 1 102 ? -1.851 10.783 -13.878 1.00 87.25 102 ASN A O 1
ATOM 744 N N . ASP A 1 103 ? -2.758 11.440 -11.930 1.00 89.00 103 ASP A N 1
ATOM 745 C CA . ASP A 1 103 ? -1.700 12.340 -11.510 1.00 89.00 103 ASP A CA 1
ATOM 746 C C . ASP A 1 103 ? -1.484 12.258 -9.989 1.00 89.00 103 ASP A C 1
ATOM 748 O O . ASP A 1 103 ? -2.179 11.543 -9.266 1.00 89.00 103 ASP A O 1
ATOM 752 N N . ARG A 1 104 ? -0.496 13.006 -9.489 1.00 87.44 104 ARG A N 1
ATOM 753 C CA . ARG A 1 104 ? -0.125 13.021 -8.064 1.00 87.44 104 ARG A CA 1
ATOM 754 C C . ARG A 1 104 ? -1.236 13.533 -7.151 1.00 87.44 104 ARG A C 1
ATOM 756 O O . ARG A 1 104 ? -1.317 13.115 -6.000 1.00 87.44 104 ARG A O 1
ATOM 763 N N . THR A 1 105 ? -2.060 14.453 -7.644 1.00 89.00 105 THR A N 1
ATOM 764 C CA . THR A 1 105 ? -3.173 14.999 -6.866 1.00 89.00 105 THR A CA 1
ATOM 765 C C . THR A 1 105 ? -4.231 13.919 -6.708 1.00 89.00 105 THR A C 1
ATOM 767 O O . THR A 1 105 ? -4.622 13.626 -5.582 1.00 89.00 105 THR A O 1
ATOM 770 N N . ASP A 1 106 ? -4.604 13.251 -7.799 1.00 91.12 106 ASP A N 1
ATOM 771 C CA . ASP A 1 106 ? -5.517 12.108 -7.767 1.00 91.12 106 ASP A CA 1
ATOM 772 C C . ASP A 1 106 ? -4.996 10.989 -6.851 1.00 91.12 106 ASP A C 1
ATOM 774 O O . ASP A 1 106 ? -5.757 10.475 -6.032 1.00 91.12 106 ASP A O 1
ATOM 778 N N . THR A 1 107 ? -3.701 10.655 -6.924 1.00 93.19 107 THR A N 1
ATOM 779 C CA . THR A 1 107 ? -3.070 9.664 -6.032 1.00 93.19 107 THR A CA 1
ATOM 780 C C . THR A 1 107 ? -3.213 10.068 -4.567 1.00 93.19 107 THR A C 1
ATOM 782 O O . THR A 1 107 ? -3.620 9.255 -3.739 1.00 93.19 107 THR A O 1
ATOM 785 N N . PHE A 1 108 ? -2.935 11.331 -4.225 1.00 92.12 108 PHE A N 1
ATOM 786 C CA . PHE A 1 108 ? -3.092 11.823 -2.855 1.00 92.12 108 PHE A CA 1
ATOM 787 C C . PHE A 1 108 ? -4.543 11.754 -2.375 1.00 92.12 108 PHE A C 1
ATOM 789 O O . PHE A 1 108 ? -4.802 11.301 -1.256 1.00 92.12 108 PHE A O 1
ATOM 796 N N . TYR A 1 109 ? -5.493 12.158 -3.220 1.00 91.19 109 TYR A N 1
ATOM 797 C CA . TYR A 1 109 ? -6.920 12.073 -2.919 1.00 91.19 109 TYR A CA 1
ATOM 798 C C . TYR A 1 109 ? -7.359 10.625 -2.673 1.00 91.19 109 TYR A C 1
ATOM 800 O O . TYR A 1 109 ? -8.007 10.351 -1.661 1.00 91.19 109 TYR A O 1
ATOM 808 N N . LEU A 1 110 ? -6.980 9.695 -3.553 1.00 92.69 110 LEU A N 1
ATOM 809 C CA . LEU A 1 110 ? -7.320 8.279 -3.429 1.00 92.69 110 LEU A CA 1
ATOM 810 C C . LEU A 1 110 ? -6.689 7.652 -2.191 1.00 92.69 110 LEU A C 1
ATOM 812 O O . LEU A 1 110 ? -7.410 7.092 -1.372 1.00 92.69 110 LEU A O 1
ATOM 816 N N . ALA A 1 111 ? -5.378 7.809 -2.000 1.00 93.75 111 ALA A N 1
ATOM 817 C CA . ALA A 1 111 ? -4.667 7.225 -0.867 1.00 93.75 111 ALA A CA 1
ATOM 818 C C . ALA A 1 111 ? -5.234 7.715 0.473 1.00 93.75 111 ALA A C 1
ATOM 820 O O . ALA A 1 111 ? -5.451 6.917 1.382 1.00 93.75 111 ALA A O 1
ATOM 821 N N . THR A 1 112 ? -5.542 9.012 0.577 1.00 93.06 112 THR A N 1
ATOM 822 C CA . THR A 1 112 ? -6.141 9.614 1.778 1.00 93.06 112 THR A CA 1
ATOM 823 C C . THR A 1 112 ? -7.523 9.031 2.063 1.00 93.06 112 THR A C 1
ATOM 825 O O . THR A 1 112 ? -7.812 8.626 3.189 1.00 93.06 112 THR A O 1
ATOM 828 N N . VAL A 1 113 ? -8.390 8.958 1.049 1.00 92.31 113 VAL A N 1
ATOM 829 C CA . VAL A 1 113 ? -9.750 8.437 1.236 1.00 92.31 113 VAL A CA 1
ATOM 830 C C . VAL A 1 113 ? -9.736 6.949 1.528 1.00 92.31 113 VAL A C 1
ATOM 832 O O . VAL A 1 113 ? -10.499 6.508 2.380 1.00 92.31 113 VAL A O 1
ATOM 835 N N . PHE A 1 114 ? -8.887 6.182 0.852 1.00 93.06 114 PHE A N 1
ATOM 836 C CA . PHE A 1 114 ? -8.821 4.734 1.008 1.00 93.06 114 PHE A CA 1
ATOM 837 C C . PHE A 1 114 ? -8.274 4.380 2.389 1.00 93.06 114 PHE A C 1
ATOM 839 O O . PHE A 1 114 ? -8.898 3.607 3.108 1.00 93.06 114 PHE A O 1
ATOM 846 N N . ALA A 1 115 ? -7.206 5.051 2.834 1.00 93.69 115 ALA A N 1
ATOM 847 C CA . ALA A 1 115 ? -6.695 4.918 4.195 1.00 93.69 115 ALA A CA 1
ATOM 848 C C . ALA A 1 115 ? -7.759 5.281 5.246 1.00 93.69 115 ALA A C 1
ATOM 850 O O . ALA A 1 115 ? -7.962 4.545 6.214 1.00 93.69 115 ALA A O 1
ATOM 851 N N . TYR A 1 116 ? -8.483 6.389 5.049 1.00 92.75 116 TYR A N 1
ATOM 852 C CA . TYR A 1 116 ? -9.552 6.794 5.961 1.00 92.75 116 TYR A CA 1
ATOM 853 C C . TYR A 1 116 ? -10.706 5.785 5.977 1.00 92.75 116 TYR A C 1
ATOM 855 O O . TYR A 1 116 ? -11.179 5.412 7.053 1.00 92.75 116 TYR A O 1
ATOM 863 N N . TYR A 1 117 ? -11.151 5.328 4.807 1.00 92.38 117 TYR A N 1
ATOM 864 C CA . TYR A 1 117 ? -12.246 4.375 4.662 1.00 92.38 117 TYR A CA 1
ATOM 865 C C . TYR A 1 117 ? -11.884 3.014 5.258 1.00 92.38 117 TYR A C 1
ATOM 867 O O . TYR A 1 117 ? -12.707 2.430 5.956 1.00 92.38 117 TYR A O 1
ATOM 875 N N . ALA A 1 118 ? -10.648 2.548 5.075 1.00 92.75 118 ALA A N 1
ATOM 876 C CA . ALA A 1 118 ? -10.168 1.302 5.658 1.00 92.75 118 ALA A CA 1
ATOM 877 C C . ALA A 1 118 ? -10.297 1.286 7.189 1.00 92.75 118 ALA A C 1
ATOM 879 O O . ALA A 1 118 ? -10.722 0.285 7.766 1.00 92.75 118 ALA A O 1
ATOM 880 N N . VAL A 1 119 ? -9.979 2.411 7.838 1.00 93.56 119 VAL A N 1
ATOM 881 C CA . VAL A 1 119 ? -9.972 2.547 9.305 1.00 93.56 119 VAL A CA 1
ATOM 882 C C . VAL A 1 119 ? -11.345 2.916 9.878 1.00 93.56 119 VAL A C 1
ATOM 884 O O . VAL A 1 119 ? -11.696 2.487 10.975 1.00 93.56 119 VAL A O 1
ATOM 887 N N . ASN A 1 120 ? -12.141 3.713 9.160 1.00 90.88 120 ASN A N 1
ATOM 888 C CA . ASN A 1 120 ? -13.410 4.249 9.670 1.00 90.88 120 ASN A CA 1
ATOM 889 C C . ASN A 1 120 ? -14.649 3.532 9.109 1.00 90.88 120 ASN A C 1
ATOM 891 O O . ASN A 1 120 ? -15.736 3.667 9.669 1.00 90.88 120 ASN A O 1
ATOM 895 N N . GLY A 1 121 ? -14.517 2.787 8.008 1.00 89.00 121 GLY A N 1
ATOM 896 C CA . GLY A 1 121 ? -15.622 2.131 7.293 1.00 89.00 121 GLY A CA 1
ATOM 897 C C . GLY A 1 121 ? -16.611 3.088 6.630 1.00 89.00 121 GLY A C 1
ATOM 898 O O . GLY A 1 121 ? -17.720 2.686 6.283 1.00 89.00 121 GLY A O 1
ATOM 899 N N . ALA A 1 122 ? -16.251 4.363 6.504 1.00 88.56 122 ALA A N 1
ATOM 900 C CA . ALA A 1 122 ? -17.086 5.398 5.919 1.00 88.56 122 ALA A CA 1
ATOM 901 C C . ALA A 1 122 ? -16.221 6.406 5.166 1.00 88.56 122 ALA A C 1
ATOM 903 O O . ALA A 1 122 ? -15.066 6.646 5.521 1.00 88.56 122 ALA A O 1
ATOM 904 N N . PHE A 1 123 ? -16.795 7.023 4.135 1.00 86.19 123 PHE A N 1
ATOM 905 C CA . PHE A 1 123 ? -16.132 8.119 3.440 1.00 86.19 123 PHE A CA 1
ATOM 906 C C . PHE A 1 123 ? -15.982 9.335 4.362 1.00 86.19 123 PHE A C 1
ATOM 908 O O . PHE A 1 123 ? -16.890 9.610 5.157 1.00 86.19 123 PHE A O 1
ATOM 915 N N . PRO A 1 124 ? -14.882 10.100 4.242 1.00 83.12 124 PRO A N 1
ATOM 916 C CA . PRO A 1 124 ? -14.768 11.359 4.955 1.00 83.12 124 PRO A CA 1
ATOM 917 C C . PRO A 1 124 ? -15.901 12.308 4.538 1.00 83.12 124 PRO A C 1
ATOM 919 O O . PRO A 1 124 ? -16.327 12.340 3.379 1.00 83.12 124 PRO A O 1
ATOM 922 N N . ALA A 1 125 ? -16.408 13.095 5.488 1.00 79.62 125 ALA A N 1
ATOM 923 C CA . ALA A 1 125 ? -17.492 14.034 5.221 1.00 79.62 125 ALA A CA 1
ATOM 924 C C . ALA A 1 125 ? -17.109 15.011 4.092 1.00 79.62 125 ALA A C 1
ATOM 926 O O . ALA A 1 125 ? -16.001 15.545 4.074 1.00 79.62 125 ALA A O 1
ATOM 927 N N . ASN A 1 126 ? -18.053 15.278 3.185 1.00 73.31 126 ASN A N 1
ATOM 928 C CA . ASN A 1 126 ? -17.901 16.137 1.998 1.00 73.31 126 ASN A CA 1
ATOM 929 C C . ASN A 1 126 ? -17.053 15.570 0.845 1.00 73.31 126 ASN A C 1
ATOM 931 O O . ASN A 1 126 ? -16.798 16.292 -0.117 1.00 73.31 126 ASN A O 1
ATOM 935 N N . PHE A 1 127 ? -16.669 14.292 0.876 1.00 73.19 127 PHE A N 1
ATOM 936 C CA . PHE A 1 127 ? -16.104 13.639 -0.306 1.00 73.19 127 PHE A CA 1
ATOM 937 C C . PHE A 1 127 ? -17.215 13.204 -1.266 1.00 73.19 127 PHE A C 1
ATOM 939 O O . PHE A 1 127 ? -17.905 12.210 -1.044 1.00 73.19 127 PHE A O 1
ATOM 946 N N . THR A 1 128 ? -17.393 13.967 -2.346 1.00 62.88 128 THR A N 1
ATOM 947 C CA . THR A 1 128 ? -18.352 13.676 -3.420 1.00 62.88 128 THR A CA 1
ATOM 948 C C . THR A 1 128 ? -17.614 13.532 -4.750 1.00 62.88 128 THR A C 1
ATOM 950 O O . THR A 1 128 ? -17.249 14.533 -5.359 1.00 62.88 128 THR A O 1
ATOM 953 N N . GLY A 1 129 ? -17.413 12.292 -5.200 1.00 68.62 129 GLY A N 1
ATOM 954 C CA . GLY A 1 129 ? -16.743 11.976 -6.466 1.00 68.62 129 GLY A CA 1
ATOM 955 C C . GLY A 1 129 ? -15.279 11.612 -6.255 1.00 68.62 129 GLY A C 1
ATOM 956 O O . GLY A 1 129 ? -14.427 12.483 -6.116 1.00 68.62 129 GLY A O 1
ATOM 957 N N . LEU A 1 130 ? -14.997 10.310 -6.225 1.00 77.69 130 LEU A N 1
ATOM 958 C CA . LEU A 1 130 ? -13.625 9.818 -6.223 1.00 77.69 130 LEU A CA 1
ATOM 959 C C . LEU A 1 130 ? -13.074 9.806 -7.649 1.00 77.69 130 LEU A C 1
ATOM 961 O O . LEU A 1 130 ? -13.800 9.387 -8.559 1.00 77.69 130 LEU A O 1
ATOM 965 N N . PRO A 1 131 ? -11.808 10.214 -7.854 1.00 83.50 131 PRO A N 1
ATOM 966 C CA . PRO A 1 131 ? -11.094 9.892 -9.078 1.00 83.50 131 PRO A CA 1
ATOM 967 C C . PRO A 1 131 ? -11.160 8.383 -9.334 1.00 83.50 131 PRO A C 1
ATOM 969 O O . PRO A 1 131 ? -11.256 7.581 -8.408 1.00 83.50 131 PRO A O 1
ATOM 972 N N . THR A 1 132 ? -11.137 7.972 -10.596 1.00 84.75 132 THR A N 1
ATOM 973 C CA . THR A 1 132 ? -10.983 6.545 -10.899 1.00 84.75 132 THR A CA 1
ATOM 974 C C . THR A 1 132 ? -9.498 6.203 -10.791 1.00 84.75 132 THR A C 1
ATOM 976 O O . THR A 1 132 ? -8.706 6.893 -11.438 1.00 84.75 132 THR A O 1
ATOM 979 N N . PRO A 1 133 ? -9.106 5.177 -10.013 1.00 87.31 133 PRO A N 1
ATOM 980 C CA . PRO A 1 133 ? -7.733 4.706 -9.999 1.00 87.31 133 PRO A CA 1
ATOM 981 C C . PRO A 1 133 ? -7.237 4.363 -11.407 1.00 87.31 133 PRO A C 1
ATOM 983 O O . PRO A 1 133 ? -7.959 3.762 -12.210 1.00 87.31 133 PRO A O 1
ATOM 986 N N . GLY A 1 134 ? -5.998 4.739 -11.703 1.00 85.06 134 GLY A N 1
ATOM 987 C CA . GLY A 1 134 ? -5.294 4.356 -12.915 1.00 85.06 134 GLY A CA 1
ATOM 988 C C . GLY A 1 134 ? -5.070 2.846 -12.967 1.00 85.06 134 GLY A C 1
ATOM 989 O O . GLY A 1 134 ? -4.947 2.177 -11.942 1.00 85.06 134 GLY A O 1
ATOM 990 N N . VAL A 1 135 ? -5.022 2.284 -14.173 1.00 86.81 135 VAL A N 1
ATOM 991 C CA . VAL A 1 135 ? -4.739 0.854 -14.355 1.00 86.81 135 VAL A CA 1
ATOM 992 C C . VAL A 1 135 ? -3.232 0.576 -14.265 1.00 86.81 135 VAL A C 1
ATOM 994 O O . VAL A 1 135 ? -2.443 1.405 -14.725 1.00 86.81 135 VAL A O 1
ATOM 997 N N . PRO A 1 136 ? -2.815 -0.589 -13.726 1.00 87.12 136 PRO A N 1
ATOM 998 C CA . PRO A 1 136 ? -1.418 -1.006 -13.768 1.00 87.12 136 PRO A CA 1
ATOM 999 C C . PRO A 1 136 ? -0.890 -1.056 -15.206 1.00 87.12 136 PRO A C 1
ATOM 1001 O O . PRO A 1 136 ? -1.585 -1.492 -16.127 1.00 87.12 136 PRO A O 1
ATOM 1004 N N . SER A 1 137 ? 0.367 -0.666 -15.385 1.00 89.25 137 SER A N 1
ATOM 1005 C CA . SER A 1 137 ? 1.079 -0.685 -16.664 1.00 89.25 137 SER A CA 1
ATOM 1006 C C . SER A 1 137 ? 2.346 -1.532 -16.571 1.00 89.25 137 SER A C 1
ATOM 1008 O O . SER A 1 137 ? 3.033 -1.542 -15.550 1.00 89.25 137 SER A O 1
ATOM 1010 N N . ASP A 1 138 ? 2.66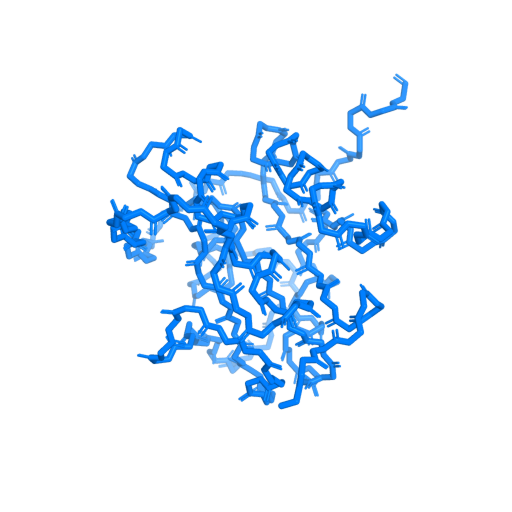7 -2.246 -17.650 1.00 88.50 138 ASP A N 1
ATOM 1011 C CA . ASP A 1 138 ? 3.887 -3.053 -17.767 1.00 88.50 138 ASP A CA 1
ATOM 1012 C C . ASP A 1 138 ? 5.071 -2.152 -18.154 1.00 88.50 138 ASP A C 1
ATOM 1014 O O . ASP A 1 138 ? 5.622 -2.193 -19.253 1.00 88.50 138 ASP A O 1
ATOM 1018 N N . THR A 1 139 ? 5.370 -1.181 -17.295 1.00 90.12 139 THR A N 1
ATOM 1019 C CA . THR A 1 139 ? 6.452 -0.218 -17.498 1.00 90.12 139 THR A CA 1
ATOM 1020 C C . THR A 1 139 ? 7.194 -0.027 -16.193 1.00 90.12 139 THR A C 1
ATOM 1022 O O . THR A 1 139 ? 6.604 0.313 -15.165 1.00 90.12 139 THR A O 1
ATOM 1025 N N . CYS A 1 140 ? 8.505 -0.255 -16.249 1.00 89.44 140 CYS A N 1
ATOM 1026 C CA . CYS A 1 140 ? 9.379 -0.085 -15.103 1.00 89.44 140 CYS A CA 1
ATOM 1027 C C . CYS A 1 140 ? 9.484 1.393 -14.710 1.00 89.44 140 CYS A C 1
ATOM 1029 O O . CYS A 1 140 ? 9.851 2.237 -15.530 1.00 89.44 140 CYS A O 1
ATOM 1031 N N . ALA A 1 141 ? 9.144 1.687 -13.458 1.00 88.94 141 ALA A N 1
ATOM 1032 C CA . ALA A 1 141 ? 9.213 3.006 -12.847 1.00 88.94 141 ALA A CA 1
ATOM 1033 C C . ALA A 1 141 ? 9.375 2.858 -11.328 1.00 88.94 141 ALA A C 1
ATOM 1035 O O . ALA A 1 141 ? 8.880 1.885 -10.762 1.00 88.94 141 ALA A O 1
ATOM 1036 N N . GLY A 1 142 ? 10.022 3.835 -10.691 1.00 90.19 142 GLY A N 1
ATOM 1037 C CA . GLY A 1 142 ? 10.329 3.814 -9.259 1.00 90.19 142 GLY A CA 1
ATOM 1038 C C . GLY A 1 142 ? 11.613 3.053 -8.920 1.00 90.19 142 GLY A C 1
ATOM 1039 O O . GLY A 1 142 ? 12.431 2.765 -9.796 1.00 90.19 142 GLY A O 1
ATOM 1040 N N . ASP A 1 143 ? 11.759 2.723 -7.642 1.00 91.50 143 ASP A N 1
ATOM 1041 C CA . ASP A 1 143 ? 12.894 2.049 -7.029 1.00 91.50 143 ASP A CA 1
ATOM 1042 C C . ASP A 1 143 ? 12.425 0.848 -6.190 1.00 91.50 143 ASP A C 1
ATOM 1044 O O . ASP A 1 143 ? 11.369 0.874 -5.558 1.00 91.50 143 ASP A O 1
ATOM 1048 N N . ALA A 1 144 ? 13.251 -0.203 -6.126 1.00 88.19 144 ALA A N 1
ATOM 1049 C CA . ALA A 1 144 ? 12.945 -1.419 -5.359 1.00 88.19 144 ALA A CA 1
ATOM 1050 C C . ALA A 1 144 ? 12.808 -1.168 -3.846 1.00 88.19 144 ALA A C 1
ATOM 1052 O O . ALA A 1 144 ? 12.147 -1.931 -3.142 1.00 88.19 144 ALA A O 1
ATOM 1053 N N . SER A 1 145 ? 13.473 -0.122 -3.356 1.00 90.56 145 SER A N 1
ATOM 1054 C CA . SER A 1 145 ? 13.432 0.307 -1.967 1.00 90.56 145 SER A CA 1
ATOM 1055 C C . SER A 1 145 ? 13.542 1.822 -1.903 1.00 90.56 145 SER A C 1
ATOM 1057 O O . SER A 1 145 ? 14.595 2.389 -2.199 1.00 90.56 145 SER A O 1
ATOM 1059 N N . VAL A 1 146 ? 12.482 2.466 -1.432 1.00 88.25 146 VAL A N 1
ATOM 1060 C CA . VAL A 1 146 ? 12.461 3.894 -1.119 1.00 88.25 146 VAL A CA 1
ATOM 1061 C C . VAL A 1 146 ? 12.699 4.078 0.375 1.00 88.25 146 VAL A C 1
ATOM 1063 O O . VAL A 1 146 ? 11.970 3.545 1.211 1.00 88.25 146 VAL A O 1
ATOM 1066 N N . GLY A 1 147 ? 13.746 4.822 0.726 1.00 76.25 147 GLY A N 1
ATOM 1067 C CA . GLY A 1 147 ? 13.985 5.218 2.112 1.00 76.25 147 GLY A CA 1
ATOM 1068 C C . GLY A 1 147 ? 13.007 6.307 2.547 1.00 76.25 147 GLY A C 1
ATOM 1069 O O . GLY A 1 147 ? 12.598 7.133 1.732 1.00 76.25 147 GLY A O 1
ATOM 1070 N N . CYS A 1 148 ? 12.668 6.353 3.838 1.00 71.19 148 CYS A N 1
ATOM 1071 C CA . CYS A 1 148 ? 11.887 7.471 4.359 1.00 71.19 148 CYS A CA 1
ATOM 1072 C C . CYS A 1 148 ? 12.647 8.787 4.112 1.00 71.19 148 CYS A C 1
ATOM 1074 O O . CYS A 1 148 ? 13.774 8.914 4.597 1.00 71.19 148 CYS A O 1
ATOM 1076 N N . PRO A 1 149 ? 12.044 9.792 3.451 1.00 61.88 149 PRO A N 1
ATOM 1077 C CA . PRO A 1 149 ? 12.660 11.110 3.281 1.00 61.88 149 PRO A CA 1
ATOM 1078 C C . PRO A 1 149 ? 12.781 11.882 4.608 1.00 61.88 149 PRO A C 1
ATOM 1080 O O . PRO A 1 149 ? 13.326 12.977 4.644 1.00 61.88 149 PRO A O 1
ATOM 1083 N N . CYS A 1 150 ? 12.294 11.312 5.713 1.00 55.09 150 CYS A N 1
ATOM 1084 C CA . CYS A 1 150 ? 12.329 11.868 7.060 1.00 55.09 150 CYS A CA 1
ATOM 1085 C C . CYS A 1 150 ? 13.700 11.784 7.777 1.00 55.09 150 CYS A C 1
ATOM 1087 O O . CYS A 1 150 ? 13.724 11.811 9.010 1.00 55.09 150 CYS A O 1
ATOM 1089 N N . GLN A 1 151 ? 14.814 11.663 7.040 1.00 40.47 151 GLN A N 1
ATOM 1090 C CA . GLN A 1 151 ? 16.179 11.670 7.596 1.00 40.47 151 GLN A CA 1
ATOM 1091 C C . GLN A 1 151 ? 16.782 13.072 7.682 1.00 40.47 151 GLN A C 1
ATOM 1093 O O . GLN A 1 151 ? 16.648 13.842 6.707 1.00 40.47 151 GLN A O 1
#